Protein AF-A0A1G8PLT3-F1 (afdb_monomer)

Foldseek 3Di:
DQDDDDDQDPVLVVCVVCVVPDDDDPVVVVVNVVSVVVNVVVRVVSVVCVPPDPDDDDDDPDDDDDD

Structure (mmCIF, N/CA/C/O backbone):
data_AF-A0A1G8PLT3-F1
#
_entry.id   AF-A0A1G8PLT3-F1
#
loop_
_atom_site.group_PDB
_atom_site.id
_atom_site.type_symbol
_atom_site.label_atom_id
_atom_site.label_alt_id
_atom_site.label_comp_id
_atom_site.label_asym_id
_atom_site.label_entity_id
_atom_site.label_seq_id
_atom_site.pdbx_PDB_ins_code
_atom_site.Cartn_x
_atom_site.Cartn_y
_atom_site.Cartn_z
_atom_site.occupancy
_atom_site.B_iso_or_equiv
_atom_site.auth_seq_id
_atom_site.auth_comp_id
_atom_site.auth_asym_id
_atom_site.auth_atom_id
_atom_site.pdbx_PDB_model_num
ATOM 1 N N . MET A 1 1 ? 6.459 1.383 -21.210 1.00 60.66 1 MET A N 1
ATOM 2 C CA . MET A 1 1 ? 5.270 0.577 -20.852 1.00 60.66 1 MET A CA 1
ATOM 3 C C . MET A 1 1 ? 4.515 1.321 -19.760 1.00 60.66 1 MET A C 1
ATOM 5 O O . MET A 1 1 ? 5.166 1.760 -18.826 1.00 60.66 1 MET A O 1
ATOM 9 N N . LYS A 1 2 ? 3.202 1.544 -19.893 1.00 66.00 2 LYS A N 1
ATOM 10 C CA . LYS A 1 2 ? 2.394 2.169 -18.831 1.00 66.00 2 LYS A CA 1
ATOM 11 C C . LYS A 1 2 ? 1.765 1.050 -18.005 1.00 66.00 2 LYS A C 1
ATOM 13 O O . LYS A 1 2 ? 1.049 0.221 -18.570 1.00 66.00 2 LYS A O 1
ATOM 18 N N . LEU A 1 3 ? 2.080 0.969 -16.717 1.00 76.06 3 LEU A N 1
ATOM 19 C CA . LEU A 1 3 ? 1.475 -0.002 -15.815 1.00 76.06 3 LEU A CA 1
ATOM 20 C C . LEU A 1 3 ? -0.006 0.344 -15.644 1.00 76.06 3 LEU A C 1
ATOM 22 O O . LEU A 1 3 ? -0.388 1.513 -15.591 1.00 76.06 3 LEU A O 1
ATOM 26 N N . LYS A 1 4 ? -0.856 -0.682 -15.563 1.00 79.44 4 LYS A N 1
ATOM 27 C CA . LYS A 1 4 ? -2.246 -0.477 -15.147 1.00 79.44 4 LYS A CA 1
ATOM 28 C C . LYS A 1 4 ? -2.260 0.067 -13.721 1.00 79.44 4 LYS A C 1
ATOM 30 O O . LYS A 1 4 ? -1.487 -0.409 -12.878 1.00 79.44 4 LYS A O 1
ATOM 35 N N . ASP A 1 5 ? -3.159 1.017 -13.477 1.00 83.31 5 ASP A N 1
ATOM 36 C CA . ASP A 1 5 ? -3.414 1.532 -12.138 1.00 83.31 5 ASP A CA 1
ATOM 37 C C . ASP A 1 5 ? -3.819 0.386 -11.209 1.00 83.31 5 ASP A C 1
ATOM 39 O O . ASP A 1 5 ? -4.526 -0.545 -11.609 1.00 83.31 5 ASP A O 1
ATOM 43 N N . ARG A 1 6 ? -3.336 0.436 -9.966 1.00 87.88 6 ARG A N 1
ATOM 44 C CA . ARG A 1 6 ? -3.708 -0.557 -8.961 1.00 87.88 6 ARG A CA 1
ATOM 45 C C . ARG A 1 6 ? -5.135 -0.321 -8.507 1.00 87.88 6 ARG A C 1
ATOM 47 O O . ARG A 1 6 ? -5.495 0.799 -8.140 1.00 87.88 6 ARG A O 1
ATOM 54 N N . GLU A 1 7 ? -5.909 -1.395 -8.470 1.00 91.25 7 GLU A N 1
ATOM 55 C CA . GLU A 1 7 ? -7.184 -1.374 -7.778 1.00 91.25 7 GLU A CA 1
ATOM 56 C C . GLU A 1 7 ? -6.951 -1.256 -6.276 1.00 91.25 7 GLU A C 1
ATOM 58 O O . GLU A 1 7 ? -6.052 -1.873 -5.706 1.00 91.25 7 GLU A O 1
ATOM 63 N N . GLU A 1 8 ? -7.763 -0.425 -5.639 1.00 92.88 8 GLU A N 1
ATOM 64 C CA . GLU A 1 8 ? -7.728 -0.287 -4.194 1.00 92.88 8 GLU A CA 1
ATOM 65 C C . GLU A 1 8 ? -8.199 -1.587 -3.510 1.00 92.88 8 GLU A C 1
ATOM 67 O O . GLU A 1 8 ? -9.252 -2.108 -3.911 1.00 92.88 8 GLU A O 1
ATOM 72 N N . PRO A 1 9 ? -7.475 -2.085 -2.480 1.00 93.69 9 PRO A N 1
ATOM 73 C CA . PRO A 1 9 ? -7.867 -3.272 -1.728 1.00 93.69 9 PRO A CA 1
ATOM 74 C C . PRO A 1 9 ? -9.282 -3.156 -1.173 1.00 93.69 9 PRO A C 1
ATOM 76 O O . PRO A 1 9 ? -9.717 -2.080 -0.747 1.00 93.69 9 PRO A O 1
ATOM 79 N N . ILE A 1 10 ? -10.008 -4.272 -1.159 1.00 95.38 10 ILE A N 1
ATOM 80 C CA . ILE A 1 10 ? -11.402 -4.271 -0.720 1.00 95.38 10 ILE A CA 1
ATOM 81 C C . ILE A 1 10 ? -11.525 -3.912 0.765 1.00 95.38 10 ILE A C 1
ATOM 83 O O . ILE A 1 10 ? -12.434 -3.162 1.125 1.00 95.38 10 ILE A O 1
ATOM 87 N N . GLU A 1 11 ? -10.569 -4.327 1.606 1.00 95.25 11 GLU A N 1
ATOM 88 C CA . GLU A 1 11 ? -10.556 -3.930 3.016 1.00 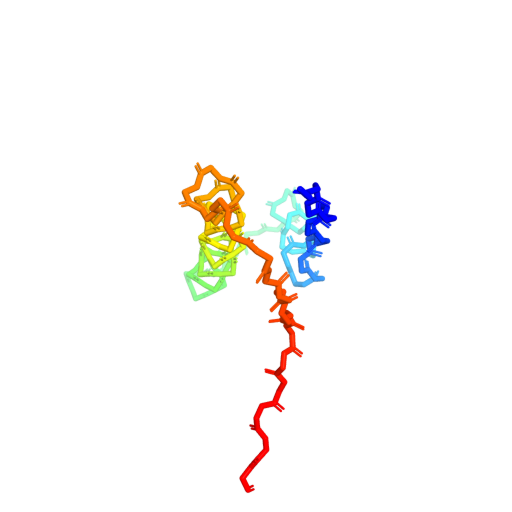95.25 11 GLU A CA 1
ATOM 89 C C . GLU A 1 11 ? -10.399 -2.415 3.158 1.00 95.25 11 GLU A C 1
ATOM 91 O O . GLU A 1 11 ? -11.085 -1.795 3.969 1.00 95.25 11 GLU A O 1
ATOM 96 N N . LEU A 1 12 ? -9.553 -1.792 2.327 1.00 96.62 12 LEU A N 1
ATOM 97 C CA . LEU A 1 12 ? -9.329 -0.347 2.369 1.00 96.62 12 LEU A CA 1
ATOM 98 C C . LEU A 1 12 ? -10.590 0.437 1.987 1.00 96.62 12 LEU A C 1
ATOM 100 O O . LEU A 1 12 ? -10.911 1.443 2.624 1.00 96.62 12 LEU A O 1
ATOM 104 N N . LYS A 1 13 ? -11.333 -0.052 0.986 1.00 97.00 13 LYS A N 1
ATOM 105 C CA . LYS A 1 13 ? -12.639 0.510 0.613 1.00 97.00 13 LYS A CA 1
ATOM 106 C C . LYS A 1 13 ? -13.609 0.434 1.789 1.00 97.00 13 LYS A C 1
ATOM 108 O O . LYS A 1 13 ? -14.236 1.439 2.117 1.00 97.00 13 LYS A O 1
ATOM 113 N N . TYR A 1 14 ? -13.710 -0.719 2.453 1.00 96.44 14 TYR A N 1
ATOM 114 C CA . TYR A 1 14 ? -14.599 -0.881 3.605 1.00 96.44 14 TYR A CA 1
ATOM 115 C C . TYR A 1 14 ? -14.223 0.022 4.776 1.00 96.44 14 TYR A C 1
ATOM 117 O O . TYR A 1 14 ? -15.106 0.697 5.304 1.00 96.44 14 TYR A O 1
ATOM 125 N N . PHE A 1 15 ? -12.939 0.111 5.133 1.00 96.75 15 PHE A N 1
ATOM 126 C CA . PHE A 1 15 ? -12.491 1.027 6.183 1.00 96.75 15 PHE A CA 1
ATOM 127 C C . PHE A 1 15 ? -12.899 2.472 5.885 1.00 96.75 15 PHE A C 1
ATOM 129 O O . PHE A 1 15 ? -13.488 3.120 6.742 1.00 96.75 15 PHE A O 1
ATOM 136 N N . ARG A 1 16 ? -12.705 2.956 4.653 1.00 95.38 16 ARG A N 1
ATOM 137 C CA . ARG A 1 16 ? -13.127 4.312 4.256 1.00 95.38 16 ARG A CA 1
ATOM 138 C C . ARG A 1 16 ? -14.632 4.523 4.310 1.00 95.38 16 ARG A C 1
ATOM 140 O O . ARG A 1 16 ? -15.095 5.590 4.705 1.00 95.38 16 ARG A O 1
ATOM 147 N N . PHE A 1 17 ? -15.415 3.520 3.915 1.00 96.00 17 PHE A N 1
ATOM 148 C CA . PHE A 1 17 ? -16.867 3.598 4.048 1.00 96.00 17 PHE A CA 1
ATOM 149 C C . PHE A 1 17 ? -17.300 3.638 5.521 1.00 96.00 17 PHE A C 1
ATOM 151 O O . PHE A 1 17 ? -18.271 4.321 5.848 1.00 96.00 17 PHE A O 1
ATOM 158 N N . LEU A 1 18 ? -16.611 2.928 6.410 1.00 95.69 18 LEU A N 1
ATOM 159 C CA . LEU A 1 18 ? -16.985 2.822 7.820 1.00 95.69 18 LEU A CA 1
ATOM 160 C C . LEU A 1 18 ? -16.437 3.957 8.697 1.00 95.69 18 LEU A C 1
ATOM 162 O O . LEU A 1 18 ? -17.094 4.310 9.672 1.00 95.69 18 LEU A O 1
ATOM 166 N N . GLU A 1 19 ? -15.315 4.582 8.330 1.00 91.81 19 GLU A N 1
ATOM 167 C CA . GLU A 1 19 ? -14.634 5.629 9.115 1.00 91.81 19 GLU A CA 1
ATOM 168 C C . GLU A 1 19 ? -15.557 6.802 9.491 1.00 91.81 19 GLU A C 1
ATOM 170 O O . GLU A 1 19 ? -15.473 7.339 10.591 1.00 91.81 19 GLU A O 1
ATOM 175 N N . GLY A 1 20 ? -16.492 7.173 8.609 1.00 89.38 20 GLY A N 1
ATOM 176 C CA . GLY A 1 20 ? -17.479 8.230 8.871 1.00 89.38 20 GLY A CA 1
ATOM 177 C C . GLY A 1 20 ? -18.766 7.767 9.567 1.00 89.38 20 GLY A C 1
ATOM 178 O O . GLY A 1 20 ? -19.639 8.588 9.839 1.00 89.38 20 GLY A O 1
ATOM 179 N N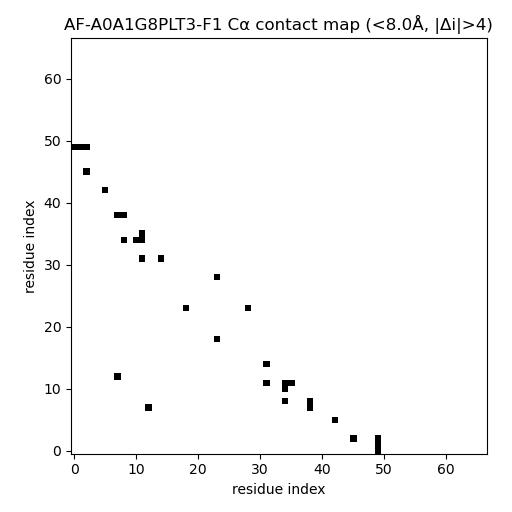 . ARG A 1 21 ? -18.930 6.462 9.805 1.00 95.56 21 ARG A N 1
ATOM 180 C CA . ARG A 1 21 ? -20.164 5.848 10.331 1.00 95.56 21 ARG A CA 1
ATOM 181 C C . ARG A 1 21 ? -20.003 5.279 11.736 1.00 95.56 21 ARG A C 1
ATOM 183 O O . ARG A 1 21 ? -21.006 5.046 12.404 1.00 95.56 21 ARG A O 1
ATOM 190 N N . MET A 1 22 ? -18.771 5.048 12.181 1.00 94.69 22 MET A N 1
ATOM 191 C CA . MET A 1 22 ? -18.474 4.487 13.495 1.00 94.69 22 MET A CA 1
ATOM 192 C C . MET A 1 22 ? -17.085 4.894 13.986 1.00 94.69 22 MET A C 1
ATOM 194 O O . MET A 1 22 ? -16.234 5.329 13.215 1.00 94.69 22 MET A O 1
ATOM 198 N N . LEU A 1 23 ? -16.851 4.721 15.286 1.00 96.81 23 LEU A N 1
ATOM 199 C CA . LEU A 1 23 ? -15.524 4.862 15.868 1.00 96.81 23 LEU A CA 1
ATOM 200 C C . LEU A 1 23 ? -14.791 3.525 15.795 1.00 96.81 23 LEU A C 1
ATOM 202 O O . LEU A 1 23 ? -15.262 2.532 16.341 1.00 96.81 23 LEU A O 1
ATOM 206 N N . PHE A 1 24 ? -13.622 3.525 15.164 1.00 96.56 24 PHE A N 1
ATOM 207 C CA . PHE A 1 24 ? -12.712 2.386 15.197 1.00 96.56 24 PHE A CA 1
ATOM 208 C C . PHE A 1 24 ? -11.976 2.297 16.534 1.00 96.56 24 PHE A C 1
ATOM 210 O O . PHE A 1 24 ? -11.514 3.310 17.082 1.00 96.56 24 PHE A O 1
ATOM 217 N N . SER A 1 25 ? -11.817 1.070 17.018 1.00 97.19 25 SER A N 1
ATOM 218 C CA . SER A 1 25 ? -10.890 0.727 18.091 1.00 97.19 25 SER A CA 1
ATOM 219 C C . SER A 1 25 ? -9.436 1.038 17.690 1.00 97.19 25 SER A C 1
ATOM 221 O O . SER A 1 25 ? -9.133 1.204 16.502 1.00 97.19 25 SER A O 1
ATOM 223 N N . PRO A 1 26 ? -8.504 1.141 18.656 1.00 97.81 26 PRO A N 1
ATOM 224 C CA . PRO A 1 26 ? -7.088 1.342 18.352 1.00 97.81 26 PRO A CA 1
ATOM 225 C C . PRO A 1 26 ? -6.519 0.291 17.386 1.00 97.81 26 PRO A C 1
ATOM 227 O O . PRO A 1 26 ? -5.781 0.650 16.470 1.00 97.81 26 PRO A O 1
ATOM 230 N N . ASP A 1 27 ? -6.920 -0.973 17.540 1.00 97.62 27 ASP A N 1
ATOM 231 C CA . ASP A 1 27 ? -6.454 -2.076 16.695 1.00 97.62 27 ASP A CA 1
ATOM 232 C C . ASP A 1 27 ? -6.980 -1.955 15.259 1.00 97.62 27 ASP A C 1
ATOM 234 O O . ASP A 1 27 ? -6.211 -2.069 14.305 1.00 97.62 27 ASP A O 1
ATOM 238 N N . GLU A 1 28 ? -8.262 -1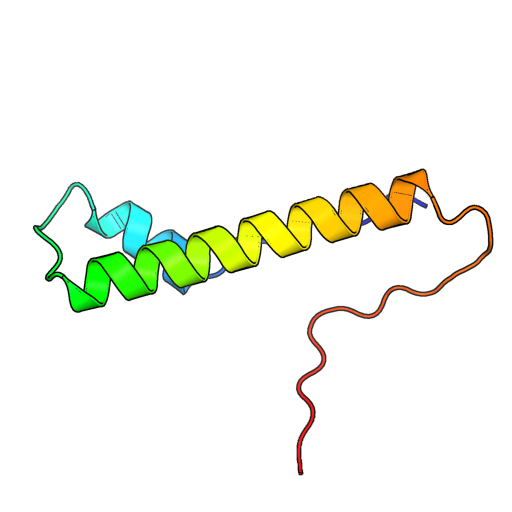.624 15.085 1.00 96.62 28 GLU A N 1
ATOM 239 C CA . GLU A 1 28 ? -8.849 -1.373 13.761 1.00 96.62 28 GLU A CA 1
ATOM 240 C C . GLU A 1 28 ? -8.210 -0.158 13.076 1.00 96.62 28 GLU A C 1
ATOM 242 O O . GLU A 1 28 ? -7.945 -0.195 11.876 1.00 96.62 28 GLU A O 1
ATOM 247 N N . LYS A 1 29 ? -7.897 0.910 13.825 1.00 96.50 29 LYS A N 1
ATOM 248 C CA . LYS A 1 29 ? -7.158 2.067 13.286 1.00 96.50 29 LYS A CA 1
ATOM 249 C C . LYS A 1 29 ? -5.763 1.671 12.823 1.00 96.50 29 LYS A C 1
ATOM 251 O O . LYS A 1 29 ? -5.327 2.107 11.758 1.00 96.50 29 LYS A O 1
ATOM 256 N N . GLN A 1 30 ? -5.069 0.846 13.603 1.00 97.56 30 GLN A N 1
ATOM 257 C CA . GLN A 1 30 ? -3.753 0.346 13.229 1.00 97.56 30 GLN A CA 1
ATOM 258 C C . GLN A 1 30 ? -3.836 -0.546 11.985 1.00 97.56 30 GLN A C 1
ATOM 260 O O . GLN A 1 30 ? -3.011 -0.410 11.080 1.00 97.56 30 GLN A O 1
ATOM 265 N N . GLN A 1 31 ? -4.846 -1.414 11.896 1.00 96.75 31 GLN A N 1
ATOM 266 C CA . GLN A 1 31 ? -5.095 -2.242 10.719 1.00 96.75 31 GLN A CA 1
ATOM 267 C C . GLN A 1 31 ? -5.387 -1.386 9.481 1.00 96.75 31 GLN A C 1
ATOM 269 O O . GLN A 1 31 ? -4.749 -1.581 8.447 1.00 96.75 31 GLN A O 1
ATOM 274 N N . TYR A 1 32 ? -6.280 -0.400 9.591 1.00 97.12 32 TYR A N 1
ATOM 275 C CA . TYR A 1 32 ? -6.583 0.537 8.510 1.00 97.12 32 TYR A CA 1
ATOM 276 C C . TYR A 1 32 ? -5.323 1.271 8.032 1.00 97.12 32 TYR A C 1
ATOM 278 O O . TYR A 1 32 ? -5.025 1.266 6.836 1.00 97.12 32 TYR A O 1
ATOM 286 N N . ALA A 1 33 ? -4.525 1.811 8.960 1.00 97.25 33 ALA A N 1
ATOM 287 C CA . ALA A 1 33 ? -3.268 2.483 8.640 1.00 97.25 33 ALA A CA 1
ATOM 288 C C . ALA A 1 33 ? -2.268 1.551 7.935 1.00 97.25 33 ALA A C 1
ATOM 290 O O . ALA A 1 33 ? -1.601 1.962 6.984 1.00 97.25 33 ALA A O 1
ATOM 291 N N . ASN A 1 34 ? -2.179 0.287 8.359 1.00 97.44 34 ASN A N 1
ATOM 292 C CA . ASN A 1 34 ? -1.302 -0.706 7.739 1.00 97.44 34 ASN A CA 1
ATOM 293 C C . ASN A 1 34 ? -1.719 -1.006 6.293 1.00 97.44 34 ASN A C 1
ATOM 295 O O . ASN A 1 34 ? -0.874 -0.967 5.397 1.00 97.44 34 ASN A O 1
ATOM 299 N N . VAL A 1 35 ? -3.012 -1.254 6.054 1.00 96.62 35 VAL A N 1
ATOM 300 C CA . VAL A 1 35 ? -3.544 -1.530 4.709 1.00 96.62 35 VAL A CA 1
ATOM 301 C C . VAL A 1 35 ? -3.366 -0.311 3.800 1.00 96.62 35 VAL A C 1
ATOM 303 O O . VAL A 1 35 ? -2.882 -0.444 2.673 1.00 96.62 35 VAL A O 1
ATOM 306 N N . GLN A 1 36 ? -3.683 0.890 4.294 1.00 97.44 36 GLN A N 1
ATOM 307 C CA . GLN A 1 36 ? -3.497 2.128 3.540 1.00 97.44 36 GLN A CA 1
ATOM 308 C C . GLN A 1 36 ? -2.028 2.334 3.149 1.00 97.44 36 GLN A C 1
ATOM 310 O O . GLN A 1 36 ? -1.721 2.568 1.977 1.00 97.44 36 GLN A O 1
ATOM 315 N N . LYS A 1 37 ? -1.111 2.205 4.115 1.00 97.50 37 LYS A N 1
ATOM 316 C CA . LYS A 1 37 ? 0.331 2.358 3.891 1.00 97.50 37 LYS A CA 1
ATOM 317 C C . LYS A 1 37 ? 0.864 1.330 2.892 1.00 97.50 37 LYS A C 1
ATOM 319 O O . LYS A 1 37 ? 1.687 1.683 2.048 1.00 97.50 37 LYS A O 1
ATOM 324 N N . GLY A 1 38 ? 0.395 0.082 2.966 1.00 95.25 38 GLY A N 1
ATOM 325 C CA . GLY A 1 38 ? 0.737 -0.968 2.004 1.00 95.25 38 GLY A CA 1
ATOM 326 C C . GLY A 1 38 ? 0.371 -0.559 0.578 1.00 95.25 38 GLY A C 1
ATOM 327 O O . GLY A 1 38 ? 1.242 -0.497 -0.291 1.00 95.25 38 GLY A O 1
ATOM 328 N N . PHE A 1 39 ? -0.884 -0.158 0.359 1.00 95.88 39 PHE A N 1
ATOM 329 C CA . PHE A 1 39 ? -1.366 0.284 -0.952 1.00 95.88 39 PHE A CA 1
ATOM 330 C C . PHE A 1 39 ? -0.614 1.514 -1.493 1.00 95.88 39 PHE A C 1
ATOM 332 O O . PHE A 1 39 ? -0.294 1.603 -2.682 1.00 95.88 39 PHE A O 1
ATOM 339 N N . GLU A 1 40 ? -0.296 2.485 -0.635 1.00 96.81 40 GLU A N 1
ATOM 340 C CA . GLU A 1 40 ? 0.519 3.644 -1.015 1.00 96.81 40 GLU A CA 1
ATOM 341 C C . GLU A 1 40 ? 1.948 3.254 -1.409 1.00 96.81 40 GLU A C 1
ATOM 343 O O . GLU A 1 40 ? 2.471 3.761 -2.409 1.00 96.81 40 GLU A O 1
ATOM 348 N N . GLY A 1 41 ? 2.559 2.331 -0.663 1.00 95.75 41 GLY A N 1
ATOM 349 C CA . GLY A 1 41 ? 3.877 1.776 -0.956 1.00 95.75 41 GLY A CA 1
ATOM 350 C C . GLY A 1 41 ? 3.918 1.084 -2.315 1.00 95.75 41 GLY A C 1
ATOM 351 O O . GLY A 1 41 ? 4.805 1.365 -3.121 1.00 95.75 41 GLY A O 1
ATOM 352 N N . GLU A 1 42 ? 2.915 0.264 -2.619 1.00 94.00 42 GLU A N 1
ATOM 353 C CA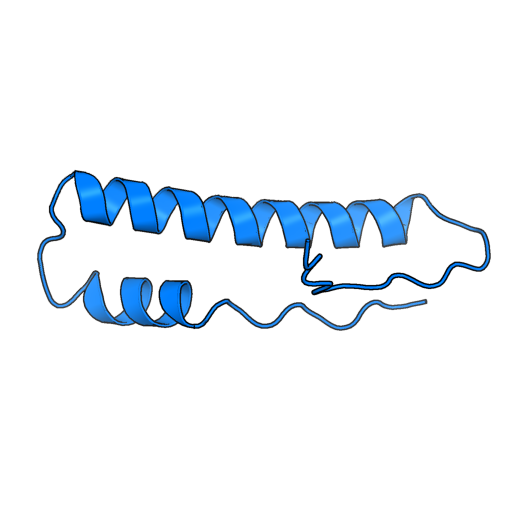 . GLU A 1 42 ? 2.792 -0.409 -3.911 1.00 94.00 42 GLU A CA 1
ATOM 354 C C . GLU A 1 42 ? 2.654 0.569 -5.088 1.00 94.00 42 GLU A C 1
ATOM 356 O O . GLU A 1 42 ? 3.340 0.428 -6.102 1.00 94.00 42 GLU A O 1
ATOM 361 N N . LYS A 1 43 ? 1.819 1.610 -4.954 1.00 93.12 43 LYS A N 1
ATOM 362 C CA . LYS A 1 43 ? 1.702 2.665 -5.978 1.00 93.12 43 LYS A CA 1
ATOM 363 C C . LYS A 1 43 ? 3.015 3.418 -6.170 1.00 93.12 43 LYS A C 1
ATOM 365 O O . LYS A 1 43 ? 3.353 3.802 -7.289 1.00 93.12 43 LYS A O 1
ATOM 370 N N . LYS A 1 44 ? 3.749 3.675 -5.085 1.00 93.94 44 LYS A N 1
ATOM 371 C CA . LYS A 1 44 ? 5.061 4.329 -5.154 1.00 93.94 44 LYS A CA 1
ATOM 372 C C 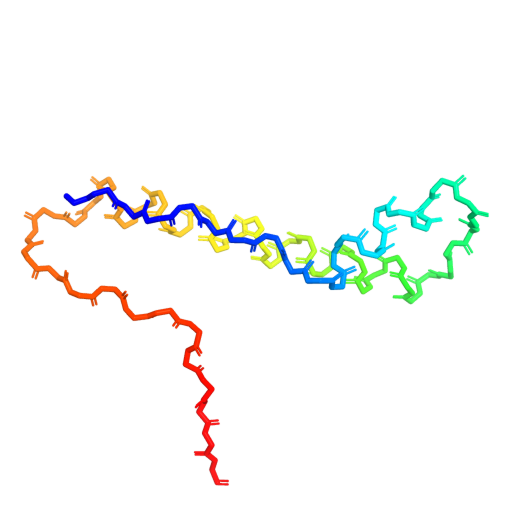. LYS A 1 44 ? 6.080 3.438 -5.862 1.00 93.94 44 LYS A C 1
ATOM 374 O O . LYS A 1 44 ? 6.838 3.950 -6.682 1.00 93.94 44 LYS A O 1
ATOM 379 N N . PHE A 1 45 ? 6.070 2.139 -5.576 1.00 91.81 45 PHE A N 1
ATOM 380 C CA . PHE A 1 45 ? 6.914 1.157 -6.248 1.00 91.81 45 PHE A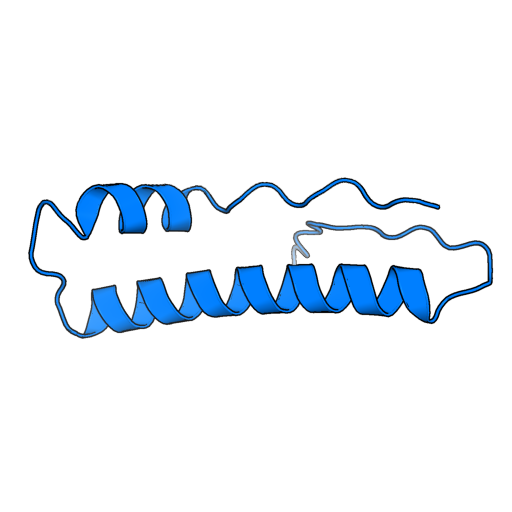 CA 1
ATOM 381 C C . PHE A 1 45 ? 6.633 1.114 -7.751 1.00 91.81 45 PHE A C 1
ATOM 383 O O . PHE A 1 45 ? 7.564 1.262 -8.534 1.00 91.81 45 PHE A O 1
ATOM 390 N N . ASP A 1 46 ? 5.364 1.033 -8.159 1.00 89.69 46 ASP A N 1
ATOM 391 C CA . ASP A 1 46 ? 4.983 1.044 -9.577 1.00 89.69 46 ASP A CA 1
ATOM 392 C C . ASP A 1 46 ? 5.539 2.276 -10.311 1.00 89.69 46 ASP A C 1
ATOM 394 O O . ASP A 1 46 ? 6.204 2.137 -11.335 1.00 89.69 46 ASP A O 1
ATOM 398 N N . ARG A 1 47 ? 5.366 3.479 -9.743 1.00 89.69 47 ARG A N 1
ATOM 399 C CA . ARG A 1 47 ? 5.925 4.721 -10.316 1.00 89.69 47 ARG A CA 1
ATOM 400 C C . ARG A 1 47 ? 7.450 4.709 -10.376 1.00 89.69 47 ARG A C 1
ATOM 402 O O . ARG A 1 47 ? 8.042 5.324 -11.261 1.00 89.69 47 ARG A O 1
ATOM 409 N N . TRP A 1 48 ? 8.099 4.096 -9.386 1.00 91.00 48 TRP A N 1
ATOM 410 C CA . TRP A 1 48 ? 9.553 4.001 -9.338 1.00 91.00 48 TRP A CA 1
ATOM 411 C C . TRP A 1 48 ? 10.067 3.075 -10.443 1.00 91.00 48 TRP A C 1
ATOM 413 O O . TRP A 1 48 ? 10.980 3.462 -11.168 1.00 91.00 48 TRP A O 1
ATOM 423 N N . ILE A 1 49 ? 9.423 1.926 -10.643 1.00 89.50 49 ILE A N 1
ATOM 424 C CA . ILE A 1 49 ? 9.719 0.990 -11.731 1.00 89.50 49 ILE A CA 1
ATOM 425 C C . ILE A 1 49 ? 9.513 1.653 -13.095 1.00 89.50 49 ILE A C 1
ATOM 427 O O . ILE A 1 49 ? 10.432 1.649 -13.910 1.00 89.50 49 ILE A O 1
ATOM 431 N N . GLU A 1 50 ? 8.371 2.312 -13.314 1.00 86.12 50 GLU A N 1
ATOM 432 C CA . GLU A 1 50 ? 8.088 3.024 -14.571 1.00 86.12 50 GLU A CA 1
ATOM 433 C C . GLU A 1 50 ? 9.125 4.099 -14.905 1.00 86.12 50 GLU A C 1
ATOM 435 O O . GLU A 1 50 ? 9.433 4.310 -16.076 1.00 86.12 50 GLU A O 1
ATOM 440 N N . LYS A 1 51 ? 9.659 4.793 -13.891 1.00 87.56 51 LYS A N 1
ATOM 441 C CA . LYS A 1 51 ? 10.663 5.846 -14.088 1.00 87.56 51 LYS A CA 1
ATOM 442 C C . LYS A 1 51 ? 12.083 5.327 -14.295 1.00 87.56 51 LYS A C 1
ATOM 444 O O . LYS A 1 51 ? 12.857 6.017 -14.949 1.00 87.56 51 LYS A O 1
ATOM 449 N N . ASN A 1 52 ? 12.453 4.205 -13.677 1.00 87.50 52 ASN A N 1
ATOM 450 C CA . ASN A 1 52 ? 13.863 3.814 -13.543 1.00 87.50 52 ASN A CA 1
ATOM 451 C C . ASN A 1 52 ? 14.248 2.583 -14.368 1.00 87.50 52 ASN A C 1
ATOM 453 O O . ASN A 1 52 ? 15.430 2.409 -14.649 1.00 87.50 52 A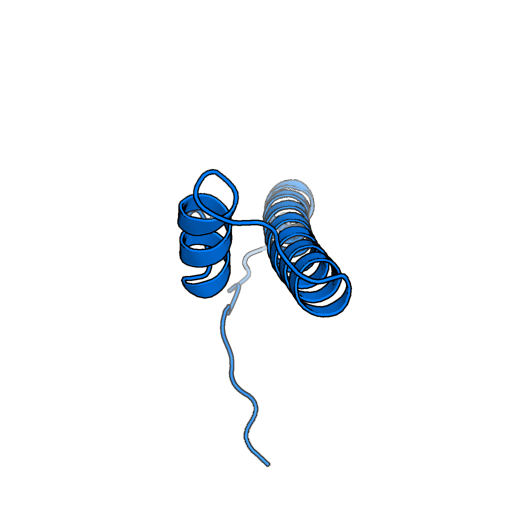SN A O 1
ATOM 457 N N . LEU A 1 53 ? 13.295 1.743 -14.778 1.00 84.62 53 LEU A N 1
ATOM 458 C CA . LEU A 1 53 ? 13.578 0.620 -15.670 1.00 84.62 53 LEU A CA 1
ATOM 459 C C . LEU A 1 53 ? 13.329 1.019 -17.126 1.00 84.62 53 LEU A C 1
ATOM 461 O O . LEU A 1 53 ? 12.195 1.250 -17.540 1.00 84.62 53 LEU A O 1
ATOM 465 N N . SER A 1 54 ? 14.417 1.087 -17.893 1.00 74.06 54 SER A N 1
ATOM 466 C CA . SER A 1 54 ? 14.430 1.415 -19.324 1.00 74.06 54 SER A CA 1
ATOM 467 C C . SER A 1 54 ? 14.468 0.189 -20.246 1.00 74.06 54 SER A C 1
ATOM 469 O O . SER A 1 54 ? 14.298 0.339 -21.452 1.00 74.06 54 SER 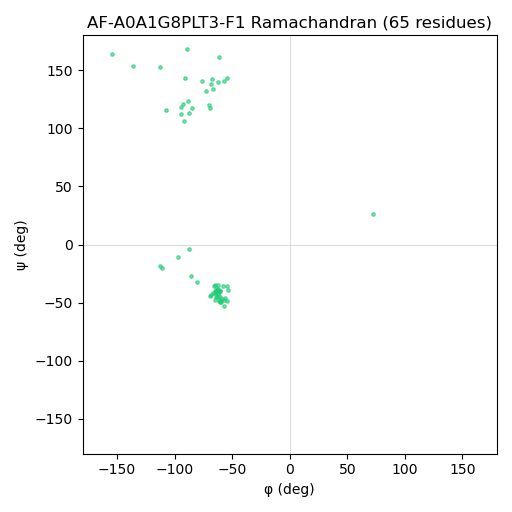A O 1
ATOM 471 N N . SER A 1 55 ? 14.703 -1.007 -19.700 1.00 78.75 55 SER A N 1
ATOM 472 C CA . SER A 1 55 ? 14.761 -2.278 -20.440 1.00 78.75 55 SER A CA 1
ATOM 473 C C . SER A 1 55 ? 13.387 -2.946 -20.554 1.00 78.75 55 SER A C 1
ATOM 475 O O . SER A 1 55 ? 12.455 -2.570 -19.845 1.00 78.75 55 SER A O 1
ATOM 477 N N . ASP A 1 56 ? 13.266 -3.970 -21.400 1.00 80.19 56 ASP A N 1
ATOM 478 C CA . ASP A 1 56 ? 12.063 -4.802 -21.453 1.00 80.19 56 ASP A CA 1
ATOM 479 C C . ASP A 1 56 ? 11.960 -5.669 -20.190 1.00 80.19 56 ASP A C 1
ATOM 481 O O . ASP A 1 56 ? 12.840 -6.478 -19.895 1.00 80.19 56 ASP A O 1
ATOM 485 N N . TYR A 1 57 ? 10.881 -5.498 -19.428 1.00 82.12 57 TYR A N 1
ATOM 486 C CA . TYR A 1 57 ? 10.584 -6.291 -18.238 1.00 82.12 57 TYR A CA 1
ATOM 487 C C . TYR A 1 57 ? 9.111 -6.690 -18.202 1.00 82.12 57 TYR A C 1
ATOM 489 O O . TYR A 1 57 ? 8.235 -5.995 -18.717 1.00 82.12 57 TYR A O 1
ATOM 497 N N . ILE A 1 58 ? 8.833 -7.803 -17.525 1.00 81.75 58 ILE A N 1
ATOM 498 C CA . ILE A 1 58 ? 7.477 -8.222 -17.177 1.00 81.75 58 ILE A CA 1
ATOM 499 C C . ILE A 1 58 ? 7.312 -8.005 -15.677 1.00 81.75 58 ILE A C 1
ATOM 501 O O . ILE A 1 58 ? 7.995 -8.635 -14.872 1.00 81.75 58 ILE A O 1
ATOM 505 N N . LEU A 1 59 ? 6.408 -7.102 -15.296 1.00 82.06 59 LEU A N 1
ATOM 506 C CA . LEU A 1 59 ? 6.062 -6.888 -13.895 1.00 82.06 59 LEU A CA 1
ATOM 507 C C . LEU A 1 59 ? 4.871 -7.772 -13.515 1.00 82.06 59 LEU A C 1
ATOM 509 O O . LEU A 1 59 ? 3.732 -7.482 -13.884 1.00 82.06 59 LEU A O 1
ATOM 513 N N . LEU A 1 60 ? 5.142 -8.825 -12.749 1.00 83.94 60 LEU A N 1
ATOM 514 C CA . LEU A 1 60 ? 4.126 -9.725 -12.217 1.00 83.94 60 LEU A CA 1
ATOM 515 C C . LEU A 1 60 ? 3.694 -9.249 -10.821 1.00 83.94 60 LEU A C 1
ATOM 517 O O . LEU A 1 60 ? 4.518 -9.102 -9.921 1.00 83.94 60 LEU A O 1
ATOM 521 N N . LYS A 1 61 ? 2.402 -8.957 -10.658 1.00 82.75 61 LYS A N 1
ATOM 522 C CA . LYS A 1 61 ? 1.794 -8.455 -9.414 1.00 82.75 61 LYS A CA 1
ATOM 523 C C . LYS A 1 61 ? 0.853 -9.518 -8.839 1.00 82.75 61 LYS A C 1
ATOM 525 O O . LYS A 1 61 ? 0.280 -10.284 -9.605 1.00 82.75 61 LYS A O 1
ATOM 530 N N . GLY A 1 62 ? 0.655 -9.519 -7.519 1.00 79.31 62 GLY A N 1
ATOM 531 C CA . GLY A 1 62 ? -0.372 -10.348 -6.871 1.00 79.31 62 GLY A CA 1
ATOM 532 C C . GLY A 1 62 ? -0.060 -11.846 -6.830 1.00 79.31 62 GLY A C 1
ATOM 533 O O . GLY A 1 62 ? -0.978 -12.656 -6.791 1.00 79.31 62 GLY A O 1
ATOM 534 N N . LEU A 1 63 ? 1.221 -12.219 -6.858 1.00 84.19 63 LEU A N 1
ATOM 535 C CA . LEU A 1 63 ? 1.624 -13.604 -6.635 1.00 84.19 63 LEU A CA 1
ATOM 536 C C . LEU A 1 63 ? 1.382 -13.987 -5.173 1.00 84.19 63 LEU A C 1
ATOM 538 O O . LEU A 1 63 ? 2.007 -13.422 -4.275 1.00 84.19 63 LEU A O 1
ATOM 542 N N . LEU A 1 64 ? 0.511 -14.970 -4.955 1.00 84.38 64 LEU A N 1
ATOM 543 C CA . LEU A 1 64 ? 0.451 -15.715 -3.706 1.00 84.38 64 LEU A CA 1
ATOM 544 C C . LEU A 1 64 ? 1.480 -16.845 -3.794 1.00 84.38 64 LEU A C 1
ATOM 546 O O . LEU A 1 64 ? 1.392 -17.694 -4.678 1.00 84.38 64 LEU A O 1
ATOM 550 N N . LEU A 1 65 ? 2.479 -16.824 -2.915 1.00 81.44 65 LEU A N 1
ATOM 551 C CA . LEU A 1 65 ? 3.430 -17.924 -2.794 1.00 81.44 65 LEU A CA 1
ATOM 552 C C . LEU A 1 65 ? 2.854 -18.939 -1.808 1.00 81.44 65 LEU A C 1
ATOM 554 O O . LEU A 1 65 ? 2.704 -18.633 -0.627 1.00 81.44 65 LEU A O 1
ATOM 558 N N . GLU A 1 66 ? 2.515 -20.120 -2.311 1.00 85.12 66 GLU A N 1
ATOM 559 C CA . GLU A 1 66 ? 2.090 -21.256 -1.495 1.00 85.12 66 GLU A CA 1
ATOM 560 C C . GLU A 1 66 ? 3.316 -22.101 -1.119 1.00 85.12 66 GLU A C 1
ATOM 562 O O . GLU A 1 66 ? 4.253 -22.235 -1.912 1.00 85.12 66 GLU A O 1
ATOM 567 N N . HIS A 1 67 ? 3.318 -22.636 0.102 1.00 67.88 67 HIS A N 1
ATOM 568 C CA . HIS A 1 67 ? 4.328 -23.556 0.627 1.00 67.88 67 HIS A CA 1
ATOM 569 C C . HIS A 1 67 ? 3.646 -24.857 1.047 1.00 67.88 67 HIS A C 1
ATOM 571 O O . HIS A 1 67 ? 2.532 -24.773 1.609 1.00 67.88 67 HIS A O 1
#

Organism: NCBI:txid549003

InterPro domains:
  IPR011528 Nuclease-related domain, NERD [PS50965] (37-67)
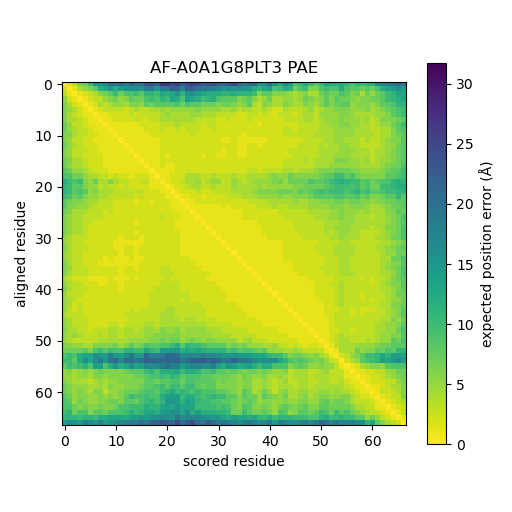
Nearest PDB structures (foldseek):
  7p48-assembly1_6  TM=5.455E-01  e=4.963E+00  Mammaliicoccus lentus

Sequence (67 aa):
MKLKDREEPIELKYFRFLEGRMLFSPDEKQQYANVQKGFEGEKKFDRWIEKNLSSDYILLKGLLLEH

Radius of gyration: 15.52 Å; Cα contacts (8 Å, |Δi|>4): 16; chains: 1; bounding box: 35×32×40 Å

Solvent-accessible surface area (backbone atoms only — not comparable to full-atom values): 4462 Å² total; per-residue (Å²): 129,83,78,80,81,80,79,77,55,69,68,55,54,51,48,63,66,41,60,86,75,49,85,71,52,74,65,56,47,51,51,49,51,50,52,49,50,49,55,52,49,52,56,50,48,52,54,48,48,61,73,69,57,88,69,95,80,85,89,85,75,90,79,81,85,83,130

Mean predicted aligned error: 4.9 Å

pLDDT: mean 89.76, std 8.41, range [60.66, 97.81]

Secondary structure (DSSP, 8-state):
-PPPPPPPPHHHHHHHHHHTTSPPPHHHHHHHHHHHHHHHHHHHHHHHHHHH--S------------